Protein AF-A0A952TR87-F1 (afdb_monomer_lite)

Foldseek 3Di:
DVVVVVVVVVVVVVVVPDDDADEDEDEFDQPDAAEFEAEAPAKAKEFEPFFFPDKAWDDPQWDWDGDGRIIIIHGNDQWDWTKMWTHDDPGIGIYIYTYHNDDTHRYYYYDYPVVVVPPPDDD

pLDDT: mean 87.19, std 12.98, range [48.75, 98.12]

Structure (mmCIF, N/CA/C/O backbone):
data_AF-A0A952TR87-F1
#
_entry.id   AF-A0A952TR87-F1
#
loop_
_atom_site.group_PDB
_atom_site.id
_atom_site.type_symbol
_atom_site.label_atom_id
_atom_site.label_alt_id
_atom_site.label_comp_id
_atom_site.label_asym_id
_atom_site.label_entity_id
_atom_site.label_seq_id
_atom_site.pdbx_PDB_ins_code
_atom_site.Cartn_x
_atom_site.Cartn_y
_atom_site.Cartn_z
_atom_site.occupancy
_atom_site.B_iso_or_equiv
_atom_site.auth_seq_id
_atom_site.auth_comp_id
_atom_site.auth_asym_id
_atom_site.auth_atom_id
_atom_site.pdbx_PDB_model_num
ATOM 1 N N . MET A 1 1 ? 45.835 14.577 11.173 1.00 62.22 1 MET A N 1
ATOM 2 C CA . MET A 1 1 ? 44.979 14.601 9.960 1.00 62.22 1 MET A CA 1
ATOM 3 C C . MET A 1 1 ? 44.383 13.240 9.592 1.00 62.22 1 MET A C 1
ATOM 5 O O . MET A 1 1 ? 43.192 13.197 9.328 1.00 62.22 1 MET A O 1
ATOM 9 N N . ARG A 1 2 ? 45.132 12.123 9.632 1.00 73.25 2 ARG A N 1
ATOM 10 C CA . ARG A 1 2 ? 44.608 10.792 9.244 1.00 73.25 2 ARG A CA 1
ATOM 11 C C . ARG A 1 2 ? 43.419 10.304 10.095 1.00 73.25 2 ARG A C 1
ATOM 13 O O . ARG A 1 2 ? 42.443 9.827 9.539 1.00 73.25 2 ARG A O 1
ATOM 20 N N . TYR A 1 3 ? 43.453 10.518 11.412 1.00 78.06 3 TYR A N 1
ATOM 21 C CA . TYR A 1 3 ? 42.341 10.171 12.315 1.00 78.06 3 TYR A CA 1
ATOM 22 C C . TYR A 1 3 ? 41.056 10.978 12.067 1.00 78.06 3 TYR A C 1
ATOM 24 O O . TYR A 1 3 ? 39.970 10.416 12.134 1.00 78.06 3 TYR A O 1
ATOM 32 N N . LEU A 1 4 ? 41.164 12.266 11.719 1.00 80.50 4 LEU A N 1
ATOM 33 C CA . LEU A 1 4 ? 39.998 13.107 11.406 1.00 80.50 4 LEU A CA 1
ATOM 34 C C . LEU A 1 4 ? 39.267 12.621 10.146 1.00 80.50 4 LEU A C 1
ATOM 36 O O . LEU A 1 4 ? 38.043 12.644 10.097 1.00 80.50 4 LEU A O 1
ATOM 40 N N . LEU A 1 5 ? 40.018 12.119 9.162 1.00 81.44 5 LEU A N 1
ATOM 41 C CA . LEU A 1 5 ? 39.472 11.529 7.940 1.00 81.44 5 LEU A CA 1
ATOM 42 C C . LEU A 1 5 ? 38.708 10.229 8.231 1.00 81.44 5 LEU A C 1
ATOM 44 O O . LEU A 1 5 ? 37.606 10.043 7.725 1.00 81.44 5 LEU A O 1
ATOM 48 N N . PHE A 1 6 ? 39.244 9.369 9.103 1.00 83.75 6 PHE A N 1
ATOM 49 C CA . PHE A 1 6 ? 38.550 8.151 9.535 1.00 83.75 6 PHE A CA 1
ATOM 50 C C . PHE A 1 6 ? 37.256 8.450 10.298 1.00 83.75 6 PHE A C 1
ATOM 52 O O . PHE A 1 6 ? 36.241 7.812 10.037 1.00 83.75 6 PHE A O 1
ATOM 59 N N . VAL A 1 7 ? 37.264 9.443 11.192 1.00 87.00 7 VAL A N 1
ATOM 60 C CA . VAL A 1 7 ? 36.058 9.851 11.932 1.00 87.00 7 VAL A CA 1
ATOM 61 C C . VAL A 1 7 ? 35.004 10.437 10.988 1.00 87.00 7 VAL A C 1
ATOM 63 O O . VAL A 1 7 ? 33.830 10.101 11.113 1.00 87.00 7 VAL A O 1
ATOM 66 N N . ALA A 1 8 ? 35.405 11.246 10.002 1.00 85.50 8 ALA A N 1
ATOM 67 C CA . ALA A 1 8 ? 34.486 11.814 9.015 1.00 85.50 8 ALA A CA 1
ATOM 68 C C . ALA A 1 8 ? 33.856 10.743 8.105 1.00 85.50 8 ALA A C 1
ATOM 70 O O . ALA A 1 8 ? 32.651 10.771 7.864 1.00 85.50 8 ALA A O 1
ATOM 71 N N . VAL A 1 9 ? 34.647 9.769 7.642 1.00 86.62 9 VAL A N 1
ATOM 72 C CA . VAL A 1 9 ? 34.154 8.651 6.819 1.00 86.62 9 VAL A CA 1
ATOM 73 C C . VAL A 1 9 ? 33.215 7.748 7.621 1.00 86.62 9 VAL A C 1
ATOM 75 O O . VAL A 1 9 ? 32.160 7.367 7.118 1.00 86.62 9 VAL A O 1
ATOM 78 N N . LEU A 1 10 ? 33.550 7.452 8.881 1.00 86.44 10 LEU A N 1
ATOM 79 C CA . LEU A 1 10 ? 32.695 6.656 9.762 1.00 86.44 10 LEU A CA 1
ATOM 80 C C . LEU A 1 10 ? 31.372 7.375 10.069 1.00 86.44 10 LEU A C 1
ATOM 82 O O . LEU A 1 10 ? 30.314 6.754 10.016 1.00 86.44 10 LEU A O 1
ATOM 86 N N . ALA A 1 11 ? 31.412 8.685 10.328 1.00 82.50 11 ALA A N 1
ATOM 87 C CA . ALA A 1 11 ? 30.214 9.491 10.546 1.00 82.50 11 ALA A CA 1
ATOM 88 C C . ALA A 1 11 ? 29.317 9.546 9.296 1.00 82.50 11 ALA A C 1
ATOM 90 O O . ALA A 1 11 ? 28.099 9.426 9.412 1.00 82.50 11 ALA A O 1
ATOM 91 N N . PHE A 1 12 ? 29.904 9.663 8.100 1.00 80.12 12 PHE A N 1
ATOM 92 C CA . PHE A 1 12 ? 29.162 9.637 6.837 1.00 80.12 12 PHE A CA 1
ATOM 93 C C . PHE A 1 12 ? 28.507 8.270 6.571 1.00 80.12 12 PHE A C 1
ATOM 95 O O . PHE A 1 12 ? 27.341 8.209 6.186 1.00 80.12 12 PHE A O 1
ATOM 102 N N . LEU A 1 13 ? 29.219 7.171 6.844 1.00 81.50 13 LEU A N 1
ATOM 103 C CA . LEU A 1 13 ? 28.682 5.807 6.760 1.00 81.50 13 LEU A CA 1
ATOM 104 C C . LEU A 1 13 ? 27.510 5.584 7.723 1.00 81.50 13 LEU A C 1
ATOM 106 O O . LEU A 1 13 ? 26.499 5.010 7.328 1.00 81.50 13 LEU A O 1
ATOM 110 N N . LEU A 1 14 ? 27.619 6.070 8.963 1.00 79.00 14 LEU A N 1
ATOM 111 C CA . LEU A 1 14 ? 26.547 5.972 9.957 1.00 79.00 14 L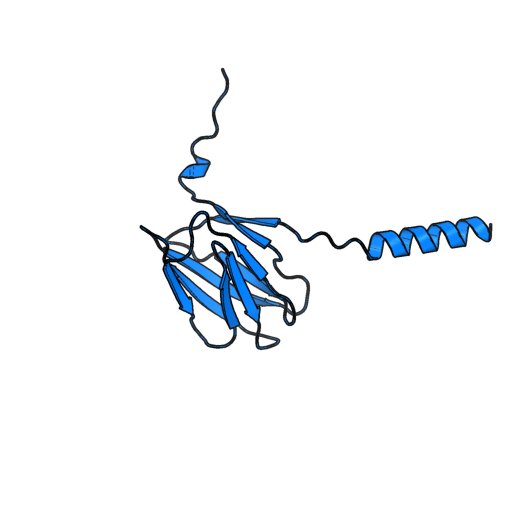EU A CA 1
ATOM 112 C C . LEU A 1 14 ? 25.298 6.764 9.539 1.00 79.00 14 LEU A C 1
ATOM 114 O O . LEU A 1 14 ? 24.190 6.256 9.682 1.00 79.00 14 LEU A O 1
ATOM 118 N N . TYR A 1 15 ? 25.465 7.958 8.960 1.00 69.12 15 TYR A N 1
ATOM 119 C CA . TYR A 1 15 ? 24.351 8.750 8.421 1.00 69.12 15 TYR A CA 1
ATOM 120 C C . TYR A 1 15 ? 23.664 8.085 7.221 1.00 69.12 15 TYR A C 1
ATOM 122 O O . TYR A 1 15 ? 22.445 8.165 7.081 1.00 69.12 15 TYR A O 1
ATOM 130 N N . ALA A 1 16 ? 24.425 7.410 6.357 1.00 66.69 16 ALA A N 1
ATOM 131 C CA . ALA A 1 16 ? 23.868 6.704 5.203 1.00 66.69 16 ALA A CA 1
ATOM 132 C C . ALA A 1 16 ? 23.033 5.469 5.598 1.00 66.69 16 ALA A C 1
ATOM 134 O O . ALA A 1 16 ? 22.169 5.043 4.833 1.00 66.69 16 ALA A O 1
ATOM 135 N N . LEU A 1 1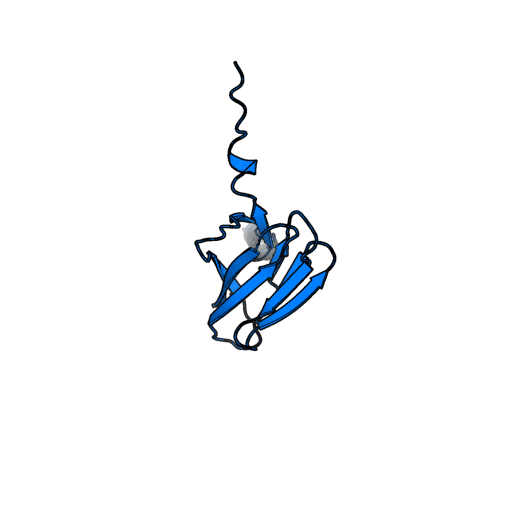7 ? 23.272 4.902 6.785 1.00 63.56 17 LEU A N 1
ATOM 136 C CA . LEU A 1 17 ? 22.572 3.715 7.288 1.00 63.56 17 LEU A CA 1
ATOM 137 C C . LEU A 1 17 ? 21.228 4.038 7.958 1.00 63.56 17 LEU A C 1
ATOM 139 O O . LEU A 1 17 ? 20.390 3.149 8.108 1.00 63.56 17 LEU A O 1
ATOM 143 N N . THR A 1 18 ? 20.985 5.290 8.348 1.00 60.28 18 THR A N 1
ATOM 144 C CA . THR A 1 18 ? 19.735 5.687 9.007 1.00 60.28 18 THR A CA 1
ATOM 145 C C . THR A 1 18 ? 18.674 6.093 7.988 1.00 60.28 18 THR A C 1
ATOM 147 O O . THR A 1 18 ? 18.410 7.276 7.780 1.00 60.28 18 THR A O 1
ATOM 150 N N . SER A 1 19 ? 18.032 5.115 7.349 1.00 64.44 19 SER A N 1
ATOM 151 C CA . SER A 1 19 ? 16.803 5.360 6.587 1.00 64.44 19 SER A CA 1
ATOM 152 C C . SER A 1 19 ? 15.585 5.175 7.494 1.00 64.44 19 SER A C 1
ATOM 154 O O . SER A 1 19 ? 15.135 4.052 7.721 1.00 6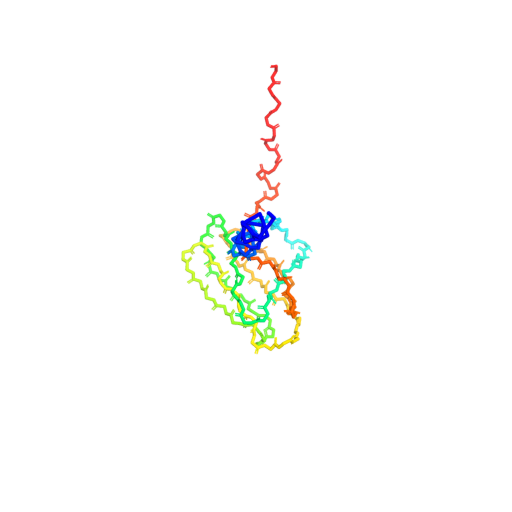4.44 19 SER A O 1
ATOM 156 N N . VAL A 1 20 ? 15.054 6.271 8.036 1.00 69.81 20 VAL A N 1
ATOM 157 C CA . VAL A 1 20 ? 13.785 6.246 8.777 1.00 69.81 20 VAL A CA 1
ATOM 158 C C . VAL A 1 20 ? 12.636 6.156 7.772 1.00 69.81 20 VAL A C 1
ATOM 160 O O . VAL A 1 20 ? 12.602 6.923 6.809 1.00 69.81 20 VAL A O 1
ATOM 163 N N . ALA A 1 21 ? 11.708 5.219 7.987 1.00 76.12 21 ALA A N 1
ATOM 164 C CA . ALA A 1 21 ? 10.503 5.098 7.171 1.00 76.12 21 ALA A CA 1
ATOM 165 C C . ALA A 1 21 ? 9.689 6.395 7.254 1.00 76.12 21 ALA A C 1
ATOM 167 O O . ALA A 1 21 ? 9.383 6.879 8.346 1.00 76.12 21 ALA A O 1
ATOM 168 N N . LYS A 1 22 ? 9.362 6.983 6.101 1.00 84.12 22 LYS A N 1
ATOM 169 C CA . LYS A 1 22 ? 8.655 8.264 6.070 1.00 84.12 22 LYS A CA 1
ATOM 170 C C . LYS A 1 22 ? 7.150 8.045 6.186 1.00 84.12 22 LYS A C 1
ATOM 172 O O . LYS A 1 22 ? 6.521 7.548 5.252 1.00 84.12 22 LYS A O 1
ATOM 177 N N . GLU A 1 23 ? 6.576 8.483 7.302 1.00 91.06 23 GLU A N 1
ATOM 178 C CA . GLU A 1 23 ? 5.126 8.571 7.467 1.00 91.06 23 GLU A CA 1
ATOM 179 C C . GLU A 1 23 ? 4.556 9.785 6.727 1.00 91.06 23 GLU A C 1
ATOM 181 O O . GLU A 1 23 ? 5.102 10.893 6.765 1.00 91.06 23 GLU A O 1
ATOM 186 N N . LYS A 1 24 ? 3.432 9.583 6.040 1.00 92.81 24 LYS A N 1
ATOM 187 C CA . LYS A 1 24 ? 2.733 10.634 5.299 1.00 92.81 24 LYS A CA 1
ATOM 188 C C . LYS A 1 24 ? 1.225 10.462 5.422 1.00 92.81 24 LYS A C 1
ATOM 190 O O . LYS A 1 24 ? 0.684 9.387 5.194 1.00 92.81 24 LYS A O 1
ATOM 195 N N . ALA A 1 25 ? 0.530 11.546 5.745 1.00 91.81 25 ALA A N 1
ATOM 196 C CA . ALA A 1 25 ? -0.926 11.544 5.784 1.00 91.81 25 ALA A CA 1
ATOM 197 C C . ALA A 1 25 ? -1.518 11.576 4.366 1.00 91.81 25 ALA A C 1
ATOM 199 O O . ALA A 1 25 ? -1.040 12.317 3.501 1.00 91.81 25 ALA A O 1
ATOM 200 N N . ILE A 1 26 ? -2.589 10.816 4.141 1.00 92.06 26 ILE A N 1
ATOM 201 C CA . ILE A 1 26 ? -3.347 10.813 2.889 1.00 92.06 26 ILE A CA 1
ATOM 202 C C . ILE A 1 26 ? -4.848 10.924 3.196 1.00 92.06 26 ILE A C 1
ATOM 204 O O . ILE A 1 26 ? -5.366 10.146 3.998 1.00 92.06 26 ILE A O 1
ATOM 208 N N . PRO A 1 27 ? -5.572 11.901 2.623 1.00 89.69 27 PRO A N 1
ATOM 209 C CA . PRO A 1 27 ? -7.001 12.024 2.873 1.00 89.69 27 PRO A CA 1
ATOM 210 C C . PRO A 1 27 ? -7.764 10.924 2.132 1.00 89.69 27 PRO A C 1
ATOM 212 O O . PRO A 1 27 ? -7.519 10.690 0.945 1.00 89.69 27 PRO A O 1
ATOM 215 N N . CYS A 1 28 ? -8.722 10.295 2.811 1.00 87.75 28 CYS A N 1
ATOM 216 C CA . CYS A 1 28 ? -9.738 9.486 2.146 1.00 87.75 28 CYS A CA 1
ATOM 217 C C . CYS A 1 28 ? -10.865 10.402 1.660 1.00 87.75 28 CYS A C 1
ATOM 219 O O . CYS A 1 28 ? -11.651 10.907 2.461 1.00 87.75 28 CYS A O 1
ATOM 221 N N . ASP A 1 29 ? -10.932 10.642 0.353 1.00 78.75 29 ASP A N 1
ATOM 222 C CA . ASP A 1 29 ? -12.015 11.382 -0.297 1.00 78.75 29 ASP A CA 1
ATOM 223 C C . ASP A 1 29 ? -12.767 10.435 -1.236 1.00 78.75 29 ASP A C 1
ATOM 225 O O . ASP A 1 29 ? -12.161 9.697 -2.012 1.00 78.75 29 ASP A O 1
ATOM 229 N N . ASP A 1 30 ? -14.093 10.464 -1.166 1.00 72.69 30 ASP A N 1
ATOM 230 C CA . ASP A 1 30 ? -14.965 9.601 -1.959 1.00 72.69 30 ASP A CA 1
ATOM 231 C C . ASP A 1 30 ? -15.016 10.056 -3.433 1.00 72.69 30 ASP A C 1
ATOM 233 O O . ASP A 1 30 ? -15.437 9.292 -4.305 1.00 72.69 30 ASP A O 1
ATOM 237 N N . LYS A 1 31 ? -14.602 11.302 -3.719 1.00 76.25 31 LYS A N 1
ATOM 238 C CA . LYS A 1 31 ? -14.651 11.915 -5.057 1.00 76.25 31 LYS A CA 1
ATOM 239 C C . LYS A 1 31 ? -13.315 11.902 -5.793 1.00 76.25 31 LYS A C 1
ATOM 241 O O . LYS A 1 31 ? -13.307 11.859 -7.020 1.00 76.25 31 LYS A O 1
ATOM 246 N N . ASN A 1 32 ? -12.200 11.966 -5.067 1.00 81.50 32 ASN A N 1
ATOM 247 C CA . ASN A 1 32 ? -10.877 12.177 -5.649 1.00 81.50 32 ASN A CA 1
ATOM 248 C C . ASN A 1 32 ? -9.922 11.040 -5.295 1.00 81.50 32 ASN A C 1
ATOM 250 O O . ASN A 1 32 ? -9.622 10.808 -4.125 1.00 81.50 32 ASN A O 1
ATOM 254 N N . THR A 1 33 ? -9.361 10.393 -6.315 1.00 86.88 33 THR A N 1
ATOM 255 C CA . THR A 1 33 ? -8.307 9.397 -6.116 1.00 86.88 33 THR A CA 1
ATOM 256 C C . THR A 1 33 ? -6.989 10.067 -5.759 1.00 86.88 33 THR A C 1
ATOM 258 O O . THR A 1 33 ? -6.575 11.027 -6.416 1.00 86.88 33 THR A O 1
ATOM 261 N N . ARG A 1 34 ? -6.284 9.546 -4.754 1.00 90.94 34 ARG A N 1
ATOM 262 C CA . ARG A 1 34 ? -4.946 10.029 -4.387 1.00 90.94 34 ARG A CA 1
ATOM 263 C C . ARG A 1 34 ? -3.867 9.075 -4.877 1.00 90.94 34 ARG A C 1
ATOM 265 O O . ARG A 1 34 ? -4.014 7.862 -4.761 1.00 90.94 34 ARG A O 1
ATOM 272 N N . ALA A 1 35 ? -2.791 9.642 -5.419 1.00 94.94 35 ALA A N 1
ATOM 273 C CA . ALA A 1 35 ? -1.668 8.866 -5.921 1.00 94.94 35 ALA A CA 1
ATOM 274 C C . ALA A 1 35 ? -0.850 8.273 -4.764 1.00 94.94 35 ALA A C 1
ATOM 276 O O . ALA A 1 35 ? -0.442 9.005 -3.857 1.00 94.94 35 ALA A O 1
ATOM 277 N N . VAL A 1 36 ? -0.583 6.973 -4.839 1.00 96.75 36 VAL A N 1
ATOM 278 C CA . VAL A 1 36 ? 0.275 6.214 -3.924 1.00 96.75 36 VAL A CA 1
ATOM 279 C C . VAL A 1 36 ? 1.426 5.642 -4.735 1.00 96.75 36 VAL A C 1
ATOM 281 O O . VAL A 1 36 ? 1.221 4.869 -5.673 1.00 96.75 36 VAL A O 1
ATOM 284 N N . LYS A 1 37 ? 2.647 6.048 -4.397 1.00 97.25 37 LYS A N 1
ATOM 285 C CA . LYS A 1 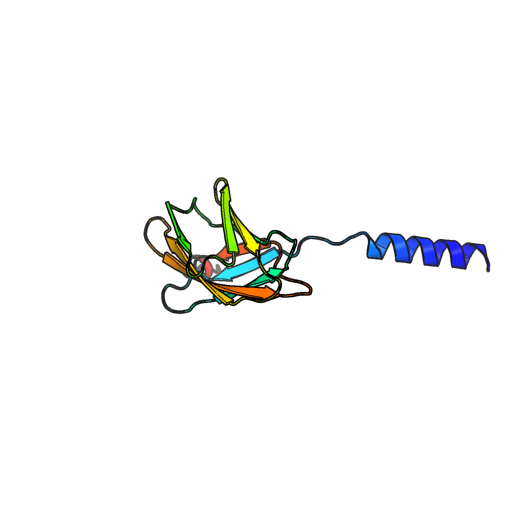37 ? 3.854 5.585 -5.076 1.00 97.25 37 LYS A CA 1
ATOM 286 C C . LYS A 1 37 ? 4.347 4.325 -4.388 1.00 97.25 37 LYS A C 1
ATOM 288 O O . LYS A 1 37 ? 4.836 4.398 -3.269 1.00 97.25 37 LYS A O 1
ATOM 293 N N . VAL A 1 38 ? 4.267 3.191 -5.065 1.00 97.44 38 VAL A N 1
ATOM 294 C CA . VAL A 1 38 ? 4.748 1.913 -4.535 1.00 97.44 38 VAL A CA 1
ATOM 295 C C . VAL A 1 38 ? 6.102 1.624 -5.167 1.00 97.44 38 VAL A C 1
ATOM 297 O O . VAL A 1 38 ? 6.214 1.507 -6.388 1.00 97.44 38 VAL A O 1
ATOM 300 N N . ALA A 1 39 ? 7.154 1.564 -4.355 1.00 96.56 39 ALA A N 1
ATOM 301 C CA . ALA A 1 39 ? 8.487 1.257 -4.862 1.00 96.56 39 ALA A CA 1
ATOM 302 C C . ALA A 1 39 ? 8.605 -0.237 -5.191 1.00 96.56 39 ALA A C 1
ATOM 304 O O . ALA A 1 39 ? 8.248 -1.090 -4.378 1.00 96.56 39 ALA A O 1
ATOM 305 N N . TYR A 1 40 ? 9.123 -0.563 -6.377 1.00 95.50 40 TYR A N 1
ATOM 306 C CA . TYR A 1 40 ? 9.359 -1.957 -6.756 1.00 95.50 40 TYR A CA 1
ATOM 307 C C . TYR A 1 40 ? 10.342 -2.636 -5.788 1.00 95.50 40 TYR A C 1
ATOM 309 O O . TYR A 1 40 ? 11.371 -2.062 -5.432 1.00 95.50 40 TYR A O 1
ATOM 317 N N . GLY A 1 41 ? 10.016 -3.855 -5.346 1.00 93.06 41 GLY A N 1
ATOM 318 C CA . GLY A 1 41 ? 10.809 -4.597 -4.358 1.00 93.06 41 GLY A CA 1
ATOM 319 C C . GLY A 1 41 ? 10.676 -4.103 -2.910 1.00 93.06 41 GLY A C 1
ATOM 320 O O . GLY A 1 41 ? 11.382 -4.603 -2.037 1.00 93.06 41 GLY A O 1
ATOM 321 N N . ARG A 1 42 ? 9.782 -3.143 -2.632 1.00 93.88 42 ARG A N 1
ATOM 322 C CA . ARG A 1 42 ? 9.454 -2.663 -1.281 1.00 93.88 42 ARG A CA 1
ATOM 323 C C . ARG A 1 42 ? 7.956 -2.800 -1.017 1.00 93.88 42 ARG A C 1
ATOM 325 O O . ARG A 1 42 ? 7.153 -2.887 -1.943 1.00 93.88 42 ARG A O 1
ATOM 332 N N . ILE A 1 43 ? 7.603 -2.801 0.264 1.00 95.44 43 ILE A N 1
ATOM 333 C CA . ILE A 1 43 ? 6.214 -2.783 0.725 1.00 95.44 43 ILE A CA 1
ATOM 334 C C . ILE A 1 43 ? 5.852 -1.343 1.075 1.00 95.44 43 ILE A C 1
ATOM 336 O O . ILE A 1 43 ? 6.577 -0.694 1.828 1.00 95.44 43 ILE A O 1
ATOM 340 N N . THR A 1 44 ? 4.722 -0.874 0.556 1.00 97.62 44 THR A N 1
ATOM 341 C CA . THR A 1 44 ? 4.061 0.345 1.025 1.00 97.62 44 THR A CA 1
ATOM 342 C C . THR A 1 44 ? 2.929 -0.054 1.963 1.00 97.62 44 THR A C 1
ATOM 344 O O . THR A 1 44 ? 2.072 -0.861 1.601 1.00 97.62 44 THR A O 1
ATOM 347 N N . THR A 1 45 ? 2.904 0.519 3.162 1.00 97.94 45 THR A N 1
ATOM 348 C CA . THR A 1 45 ? 1.852 0.277 4.154 1.00 97.94 45 THR A CA 1
ATOM 349 C C . THR A 1 45 ? 0.841 1.409 4.116 1.00 97.94 45 THR A C 1
ATOM 351 O O . THR A 1 45 ? 1.208 2.565 4.293 1.00 97.94 45 THR A O 1
ATOM 354 N N . ILE A 1 46 ? -0.438 1.093 3.928 1.00 97.38 46 ILE A N 1
ATOM 355 C CA . ILE A 1 46 ? -1.538 2.050 4.077 1.00 97.38 46 ILE A CA 1
ATOM 356 C C . ILE A 1 46 ? -2.299 1.690 5.353 1.00 97.38 46 ILE A C 1
ATOM 358 O O . ILE A 1 46 ? -2.992 0.677 5.397 1.00 97.38 46 ILE A O 1
ATOM 362 N N . ASN A 1 47 ? -2.155 2.509 6.389 1.00 96.50 47 ASN A N 1
ATOM 363 C CA . ASN A 1 47 ? -2.810 2.341 7.678 1.00 96.50 47 ASN A CA 1
ATOM 364 C C . ASN A 1 47 ? -4.153 3.079 7.692 1.00 96.50 47 ASN A C 1
ATOM 366 O O . ASN A 1 47 ? -4.221 4.282 7.422 1.00 96.50 47 ASN A O 1
ATOM 370 N N . PHE A 1 48 ? -5.219 2.352 8.010 1.00 94.62 48 PHE A N 1
ATOM 371 C CA . PHE A 1 48 ? -6.579 2.872 8.093 1.00 94.62 48 PHE A CA 1
ATOM 372 C C . PHE A 1 48 ? -7.022 3.060 9.554 1.00 94.62 48 PHE A C 1
ATOM 374 O O . PHE A 1 48 ? -6.583 2.324 10.441 1.00 94.62 48 PHE A O 1
ATOM 381 N N . PRO A 1 49 ? -7.957 3.986 9.835 1.00 92.06 49 PRO A N 1
ATOM 382 C CA . PRO A 1 49 ? -8.507 4.153 11.185 1.00 92.06 49 PRO A CA 1
ATOM 383 C C . PRO A 1 49 ? -9.240 2.896 11.683 1.00 92.06 49 PRO A C 1
ATOM 385 O O . PRO A 1 49 ? -9.240 2.596 12.874 1.00 92.06 49 PRO A O 1
ATOM 388 N N . PHE A 1 50 ? -9.807 2.118 10.758 1.00 90.81 50 PHE A N 1
ATOM 389 C CA . PHE A 1 50 ? -10.476 0.849 11.025 1.00 90.81 50 PHE A CA 1
ATOM 390 C C . PHE A 1 50 ? -10.014 -0.199 10.019 1.00 90.81 50 PHE A C 1
ATOM 392 O O . PHE A 1 50 ? -9.613 0.139 8.904 1.00 90.81 50 PHE A O 1
ATOM 399 N N . LYS A 1 51 ? -10.116 -1.476 10.394 1.00 94.12 51 LYS A N 1
ATOM 400 C CA . LYS A 1 51 ? -9.832 -2.591 9.490 1.00 94.12 51 LYS A CA 1
ATOM 401 C C . LYS A 1 51 ? -10.655 -2.468 8.195 1.00 94.12 51 LYS A C 1
ATOM 403 O O . LYS A 1 51 ? -11.884 -2.388 8.280 1.00 94.12 51 LYS A O 1
ATOM 408 N N . PRO A 1 52 ? -10.014 -2.501 7.010 1.00 95.44 52 PRO A N 1
ATOM 409 C CA . PRO A 1 52 ? -10.726 -2.594 5.742 1.00 95.44 52 PRO A CA 1
ATOM 410 C C . PRO A 1 52 ? -11.685 -3.787 5.716 1.00 95.44 52 PRO A C 1
ATOM 412 O O . PRO A 1 52 ? -11.303 -4.901 6.074 1.00 95.44 52 PRO A O 1
ATOM 415 N N . LYS A 1 53 ? -12.931 -3.557 5.290 1.00 96.25 53 LYS A N 1
ATOM 416 C CA . LYS A 1 53 ? -13.916 -4.629 5.085 1.00 96.25 53 LYS A CA 1
ATOM 417 C C . LYS A 1 53 ? -13.605 -5.400 3.809 1.00 96.25 53 LYS A C 1
ATOM 419 O O . LYS A 1 53 ? -13.663 -6.623 3.792 1.00 96.25 53 LYS A O 1
ATOM 424 N N . GLU A 1 54 ? -13.253 -4.668 2.759 1.00 96.56 54 GLU A N 1
ATOM 425 C CA . GLU A 1 54 ? -12.969 -5.227 1.445 1.00 96.56 54 GLU A CA 1
ATOM 426 C C . GLU A 1 54 ? -11.953 -4.355 0.704 1.00 96.56 54 GLU A C 1
ATOM 428 O O . GLU A 1 54 ? -11.936 -3.129 0.842 1.00 96.56 54 GLU A O 1
ATOM 433 N N . VAL A 1 55 ? -11.094 -4.997 -0.084 1.00 96.88 55 VAL A N 1
ATOM 434 C CA . VAL A 1 55 ? -10.138 -4.333 -0.972 1.00 96.88 55 VA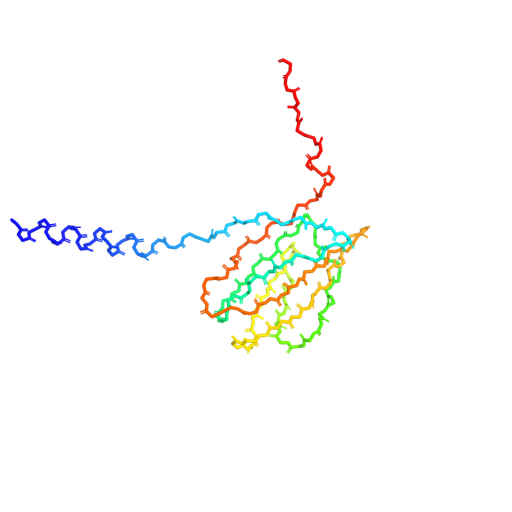L A CA 1
ATOM 435 C C . VAL A 1 55 ? -10.385 -4.864 -2.372 1.00 96.88 55 VAL A C 1
ATOM 437 O O . VAL A 1 55 ? -10.235 -6.058 -2.615 1.00 96.88 55 VAL A O 1
ATOM 440 N N . VAL A 1 56 ? -10.758 -3.966 -3.277 1.00 96.75 56 VAL A N 1
ATOM 441 C CA . VAL A 1 56 ? -11.077 -4.270 -4.670 1.00 96.75 56 VAL A CA 1
ATOM 442 C C . VAL A 1 56 ? -9.925 -3.770 -5.545 1.00 96.75 56 VAL A C 1
ATOM 444 O O . VAL A 1 56 ? -9.812 -2.557 -5.780 1.00 96.75 56 VAL A O 1
ATOM 447 N N . PRO A 1 57 ? -9.027 -4.664 -5.993 1.00 96.06 57 PRO A N 1
ATOM 448 C CA . PRO A 1 57 ? -7.924 -4.290 -6.863 1.00 96.06 57 PRO A CA 1
ATOM 449 C C . PRO A 1 57 ? -8.418 -4.014 -8.289 1.00 96.06 57 PRO A C 1
ATOM 451 O O . PRO A 1 57 ? -9.380 -4.618 -8.758 1.00 96.06 57 PRO A O 1
ATOM 454 N N . GLY A 1 58 ? -7.736 -3.107 -8.989 1.00 94.31 58 GLY A N 1
ATOM 455 C CA . GLY A 1 58 ? -7.868 -2.950 -10.436 1.00 94.31 58 GLY A CA 1
ATOM 456 C C . GLY A 1 58 ? -7.084 -4.033 -11.186 1.00 94.31 58 GLY A C 1
ATOM 457 O O . GLY A 1 58 ? -7.341 -5.226 -11.056 1.00 94.31 58 GLY A O 1
ATOM 458 N N . ARG A 1 59 ? -6.091 -3.629 -11.986 1.00 94.00 59 ARG A N 1
ATOM 459 C CA . ARG A 1 59 ? -5.195 -4.568 -12.677 1.00 94.00 59 ARG A CA 1
ATOM 460 C C . ARG A 1 59 ? -4.314 -5.328 -11.683 1.00 94.00 59 ARG A C 1
ATOM 462 O O . ARG A 1 59 ? -3.790 -4.737 -10.741 1.00 94.00 59 ARG A O 1
ATOM 469 N N . MET A 1 60 ? -4.072 -6.609 -11.960 1.00 93.44 60 MET A N 1
ATOM 470 C CA . MET A 1 60 ? -3.244 -7.517 -11.150 1.00 93.44 60 MET A CA 1
ATOM 471 C C . MET A 1 60 ? -1.734 -7.267 -11.327 1.00 93.44 60 MET A C 1
ATOM 473 O O . MET A 1 60 ? -0.979 -8.159 -11.690 1.00 93.44 60 MET A O 1
ATOM 477 N N . ILE A 1 61 ? -1.300 -6.024 -11.121 1.00 96.00 61 ILE A N 1
ATOM 478 C CA . ILE A 1 61 ? 0.109 -5.590 -11.201 1.00 96.00 61 ILE A CA 1
ATOM 479 C C . ILE A 1 61 ? 0.667 -5.163 -9.833 1.00 96.00 61 ILE A C 1
ATOM 481 O O . ILE A 1 61 ? 1.847 -4.830 -9.712 1.00 96.00 61 ILE A O 1
ATOM 485 N N . PHE A 1 62 ? -0.190 -5.192 -8.811 1.00 97.69 62 PHE A N 1
ATOM 486 C CA . PHE A 1 62 ? 0.140 -5.028 -7.403 1.00 97.69 62 PHE A CA 1
ATOM 487 C C . PHE A 1 62 ? -0.426 -6.216 -6.625 1.00 97.69 62 PHE A C 1
ATOM 489 O O . PHE A 1 62 ? -1.485 -6.736 -6.981 1.00 97.69 62 PHE A O 1
ATOM 496 N N . ASP A 1 63 ? 0.275 -6.611 -5.571 1.00 97.19 63 ASP A N 1
ATOM 497 C CA . ASP A 1 63 ? -0.197 -7.569 -4.576 1.00 97.19 63 ASP A CA 1
ATOM 498 C C . ASP A 1 63 ? -0.652 -6.840 -3.309 1.00 97.19 63 ASP A C 1
ATOM 500 O O . ASP A 1 63 ? -0.147 -5.760 -2.980 1.00 97.19 63 ASP A O 1
ATOM 504 N N . PHE A 1 64 ? -1.621 -7.432 -2.613 1.00 97.56 64 PHE A N 1
ATOM 505 C CA . PHE A 1 64 ? -2.324 -6.818 -1.495 1.00 97.56 64 PHE A CA 1
ATOM 506 C C . PHE A 1 64 ? -2.451 -7.793 -0.332 1.00 97.56 64 PHE A C 1
ATOM 508 O O . PHE A 1 64 ? -2.985 -8.892 -0.478 1.00 97.56 64 PHE A O 1
ATOM 515 N N . LYS A 1 65 ? -2.060 -7.354 0.867 1.00 97.69 65 LYS A N 1
ATOM 516 C CA . LYS A 1 65 ? -2.252 -8.129 2.096 1.00 97.69 65 LYS A CA 1
ATOM 517 C C . LYS A 1 65 ? -2.822 -7.262 3.203 1.00 97.69 65 LYS A C 1
ATOM 519 O O . LYS A 1 65 ? -2.231 -6.259 3.584 1.00 97.69 65 LYS A O 1
ATOM 524 N N . GLN A 1 66 ? -3.955 -7.683 3.754 1.00 97.19 66 GLN A N 1
ATOM 525 C CA . GLN A 1 66 ? -4.566 -7.015 4.900 1.00 97.19 66 GLN A CA 1
ATOM 526 C C . GLN A 1 66 ? -4.047 -7.608 6.211 1.00 97.19 66 GLN A C 1
ATOM 528 O O . GLN A 1 66 ? -4.098 -8.824 6.414 1.00 97.19 66 GLN A O 1
ATOM 533 N N . ILE A 1 67 ? -3.586 -6.752 7.122 1.00 96.94 67 ILE A N 1
ATOM 534 C CA . ILE A 1 67 ? -3.182 -7.129 8.479 1.00 96.94 67 ILE A CA 1
ATOM 535 C C . ILE A 1 67 ? -3.761 -6.106 9.449 1.00 96.94 67 ILE A C 1
ATOM 537 O O . ILE A 1 67 ? -3.292 -4.978 9.525 1.00 96.94 67 ILE A O 1
ATOM 541 N N . LYS A 1 68 ? -4.767 -6.508 10.234 1.00 95.94 68 LYS A N 1
ATOM 542 C CA . LYS A 1 68 ? -5.496 -5.595 11.133 1.00 95.94 68 LYS A CA 1
ATOM 543 C C . LYS A 1 68 ? -5.996 -4.365 10.355 1.00 95.94 68 LYS A C 1
ATOM 545 O O . LYS A 1 68 ? -6.862 -4.521 9.503 1.00 95.94 68 LYS A O 1
ATOM 550 N N . ASN A 1 69 ? -5.445 -3.190 10.635 1.00 96.00 69 ASN A N 1
ATOM 551 C CA . ASN A 1 69 ? -5.804 -1.914 10.026 1.00 96.00 69 ASN A CA 1
ATOM 552 C C . ASN A 1 69 ? -4.917 -1.545 8.830 1.00 96.00 69 ASN A C 1
ATOM 554 O O . ASN A 1 69 ? -5.166 -0.535 8.178 1.00 96.00 69 ASN A O 1
ATOM 558 N N . ASP A 1 70 ? -3.901 -2.351 8.543 1.00 97.56 70 ASP A N 1
ATOM 559 C CA . ASP A 1 70 ? -2.938 -2.090 7.487 1.00 97.56 70 ASP A CA 1
ATOM 560 C C . ASP A 1 70 ? -3.321 -2.830 6.209 1.00 97.56 70 ASP A C 1
ATOM 562 O O . ASP A 1 70 ? -3.637 -4.024 6.219 1.00 97.56 70 ASP A O 1
ATOM 566 N N . LEU A 1 71 ? -3.226 -2.121 5.090 1.00 97.94 71 LEU A N 1
ATOM 567 C CA . LEU A 1 71 ? -3.141 -2.696 3.760 1.00 97.94 71 LEU A CA 1
ATOM 568 C C . LEU A 1 71 ? -1.696 -2.591 3.286 1.00 97.94 71 LEU A C 1
ATOM 570 O O . LEU A 1 71 ? -1.205 -1.504 2.984 1.00 97.94 71 LEU A O 1
ATOM 574 N N . LEU A 1 72 ? -1.024 -3.732 3.215 1.00 98.12 72 LEU A N 1
ATOM 575 C CA . LEU A 1 72 ? 0.292 -3.843 2.610 1.00 98.12 72 LEU A CA 1
ATOM 576 C C . LEU A 1 72 ? 0.125 -3.952 1.097 1.00 98.12 72 LEU A C 1
ATOM 578 O O . LEU A 1 72 ? -0.657 -4.780 0.624 1.00 98.12 72 LEU A O 1
ATOM 582 N N . VAL A 1 73 ? 0.862 -3.126 0.360 1.00 98.12 73 VAL A N 1
ATOM 583 C CA . VAL A 1 73 ? 0.842 -3.070 -1.103 1.00 98.12 73 VAL A CA 1
ATOM 584 C C . VAL A 1 73 ? 2.254 -3.281 -1.634 1.00 98.12 73 VAL A C 1
ATOM 586 O O . VAL A 1 73 ? 3.182 -2.581 -1.227 1.00 98.12 73 VAL A O 1
ATOM 589 N N . SER A 1 74 ? 2.402 -4.211 -2.574 1.00 97.62 74 SER A N 1
ATOM 590 C CA . SER A 1 74 ? 3.678 -4.522 -3.227 1.00 97.62 74 SER A CA 1
ATOM 591 C C . SER A 1 74 ? 3.529 -4.430 -4.740 1.00 97.62 74 SER A C 1
ATOM 593 O O . SER A 1 74 ? 2.571 -4.954 -5.303 1.00 97.62 74 SER A O 1
ATOM 595 N N . ALA A 1 75 ? 4.473 -3.788 -5.426 1.00 97.19 75 ALA A N 1
ATOM 596 C CA . ALA A 1 75 ? 4.480 -3.758 -6.887 1.00 97.19 75 ALA A CA 1
ATOM 597 C C . ALA A 1 75 ? 5.067 -5.057 -7.460 1.00 97.19 75 ALA A C 1
ATOM 599 O O . ALA A 1 75 ? 6.175 -5.445 -7.093 1.00 97.19 75 ALA A O 1
ATOM 600 N N . LEU A 1 76 ? 4.351 -5.695 -8.392 1.00 96.62 76 LEU A N 1
ATOM 601 C CA . LEU A 1 76 ? 4.783 -6.942 -9.044 1.00 96.62 76 LEU A CA 1
ATOM 602 C C . LEU A 1 76 ? 5.639 -6.702 -10.294 1.00 96.62 76 LEU A C 1
ATOM 604 O O . LEU A 1 76 ? 6.369 -7.586 -10.735 1.00 96.62 76 LEU A O 1
ATOM 608 N N . HIS A 1 77 ? 5.572 -5.497 -10.860 1.00 95.12 77 HIS A N 1
ATOM 609 C CA . HIS A 1 77 ? 6.302 -5.105 -12.064 1.00 95.12 77 HIS A CA 1
ATOM 610 C C . HIS A 1 77 ? 7.001 -3.767 -11.853 1.00 95.12 77 HIS A C 1
ATOM 612 O O . HIS A 1 77 ? 6.495 -2.925 -11.121 1.00 95.12 77 HIS A O 1
ATOM 618 N N . THR A 1 78 ? 8.119 -3.537 -12.543 1.00 94.25 78 THR A N 1
ATOM 619 C CA . THR A 1 78 ? 8.937 -2.310 -12.446 1.00 94.25 78 THR A CA 1
ATOM 620 C C . THR A 1 78 ? 8.251 -1.051 -12.981 1.00 94.25 78 THR A C 1
ATOM 622 O O . THR A 1 78 ? 8.704 0.062 -12.720 1.00 94.25 78 THR A O 1
ATOM 625 N N . SER A 1 79 ? 7.151 -1.208 -13.716 1.00 94.38 79 SER A N 1
ATOM 626 C CA . SER A 1 79 ? 6.281 -0.123 -14.155 1.00 94.38 79 SER A CA 1
ATOM 627 C C . SER A 1 79 ? 4.830 -0.583 -14.101 1.00 94.38 79 SER A C 1
ATOM 629 O O . SER A 1 79 ? 4.525 -1.759 -14.302 1.00 94.38 79 SER A O 1
ATOM 631 N N . GLY A 1 80 ? 3.927 0.341 -13.799 1.00 94.62 80 GLY A N 1
ATOM 632 C CA . GLY A 1 80 ? 2.529 0.001 -13.623 1.00 94.62 80 GLY A CA 1
ATOM 633 C C . GLY A 1 80 ? 1.742 1.146 -13.019 1.00 94.62 80 GLY A C 1
ATOM 634 O O . GLY A 1 80 ? 2.263 1.919 -12.217 1.00 94.62 80 GLY A O 1
ATOM 635 N N . ARG A 1 81 ? 0.477 1.251 -13.416 1.00 97.25 81 ARG A N 1
ATOM 636 C CA . ARG A 1 81 ? -0.490 2.154 -12.795 1.00 97.25 81 ARG A CA 1
ATOM 637 C C . ARG A 1 81 ? -1.850 1.487 -12.730 1.00 97.25 81 ARG A C 1
ATOM 639 O O . ARG A 1 81 ? -2.299 0.935 -13.735 1.00 97.25 81 ARG A O 1
ATOM 646 N N . THR A 1 82 ? -2.503 1.500 -11.583 1.00 96.81 82 THR A N 1
ATOM 647 C CA . THR A 1 82 ? -3.888 1.035 -11.461 1.00 96.81 82 THR A CA 1
ATOM 648 C C . THR A 1 82 ? -4.541 1.655 -10.247 1.00 96.81 82 THR A C 1
ATOM 650 O O . THR A 1 82 ? -3.865 2.071 -9.319 1.00 96.81 82 THR A O 1
ATOM 653 N N . ASN A 1 83 ? -5.862 1.662 -10.214 1.00 95.12 83 ASN A N 1
ATOM 654 C CA . ASN A 1 83 ? -6.606 2.010 -9.021 1.00 95.12 83 ASN A CA 1
ATOM 655 C C . ASN A 1 83 ? -6.786 0.808 -8.078 1.00 95.12 83 ASN A C 1
ATOM 657 O O . ASN A 1 83 ? -6.809 -0.346 -8.509 1.00 95.12 83 ASN A O 1
ATOM 661 N N . VAL A 1 84 ? -6.981 1.110 -6.799 1.00 96.06 84 VAL A N 1
ATOM 662 C CA . VAL A 1 84 ? -7.550 0.209 -5.791 1.00 96.06 84 VAL A CA 1
ATOM 663 C C . VAL A 1 84 ? -8.668 0.945 -5.058 1.00 96.06 84 VAL A C 1
ATOM 665 O O . VAL A 1 84 ? -8.544 2.137 -4.758 1.00 96.06 84 VAL A O 1
ATOM 668 N N . ILE A 1 85 ? -9.768 0.245 -4.789 1.00 95.19 85 ILE A N 1
ATOM 669 C CA . ILE A 1 85 ? -10.882 0.761 -3.991 1.00 95.19 85 ILE A CA 1
ATOM 670 C C . ILE A 1 85 ? -10.913 -0.013 -2.679 1.00 95.19 85 ILE A C 1
ATOM 672 O O . ILE A 1 85 ? -10.956 -1.239 -2.674 1.00 95.19 85 ILE A O 1
ATOM 676 N N . VAL A 1 86 ? -10.888 0.704 -1.562 1.00 95.44 86 VAL A N 1
ATOM 677 C CA . VAL A 1 86 ? -10.899 0.124 -0.219 1.00 95.44 86 VAL A CA 1
ATOM 678 C C . VAL A 1 86 ? -12.201 0.500 0.462 1.00 95.44 86 VAL A C 1
ATOM 680 O O . VAL A 1 86 ? -12.472 1.681 0.681 1.00 95.44 86 VAL A O 1
ATOM 683 N N . TYR A 1 87 ? -13.010 -0.500 0.791 1.00 94.19 87 TYR A N 1
ATOM 684 C CA . TYR A 1 87 ? -14.257 -0.318 1.516 1.00 94.19 87 TYR A CA 1
ATOM 685 C C . TYR A 1 87 ? -13.988 -0.364 3.017 1.00 94.19 87 TYR A C 1
ATOM 687 O O . TYR A 1 87 ? -13.481 -1.347 3.564 1.00 94.19 87 TYR A O 1
ATOM 695 N N . LEU A 1 88 ? -14.342 0.733 3.675 1.00 91.31 88 LEU A N 1
ATOM 696 C CA . LEU A 1 88 ? -14.425 0.857 5.124 1.00 91.31 88 LEU A CA 1
ATOM 697 C C . LEU A 1 88 ? -15.887 0.679 5.548 1.00 91.31 88 LEU A C 1
ATOM 699 O O . LEU A 1 88 ? -16.741 0.344 4.730 1.00 91.31 88 LEU A O 1
ATOM 703 N N . GLU A 1 89 ? -16.198 0.893 6.828 1.00 86.38 89 GLU A N 1
ATOM 704 C CA . GLU A 1 89 ? -17.532 0.576 7.339 1.00 86.38 89 GLU A CA 1
ATOM 705 C C . GLU A 1 89 ? -18.675 1.272 6.601 1.00 86.38 89 GLU A C 1
ATOM 707 O O . GLU A 1 89 ? -19.609 0.590 6.187 1.00 86.38 89 GLU A O 1
ATOM 712 N N . ASN A 1 90 ? -18.562 2.591 6.433 1.00 84.56 90 ASN A N 1
ATOM 713 C CA . ASN A 1 90 ? -19.622 3.461 5.917 1.00 84.56 90 ASN A CA 1
ATOM 714 C C . ASN A 1 90 ? -19.171 4.296 4.706 1.00 84.56 90 ASN A C 1
ATOM 716 O O . ASN A 1 90 ? -19.838 5.260 4.337 1.00 84.56 90 ASN A O 1
ATOM 720 N N . ARG A 1 91 ? -18.006 3.988 4.120 1.00 88.00 91 ARG A N 1
ATOM 721 C CA . ARG A 1 91 ? -17.427 4.745 3.001 1.00 88.00 91 ARG A CA 1
ATOM 722 C C . ARG A 1 91 ? -16.397 3.930 2.231 1.00 88.00 91 ARG A C 1
ATOM 724 O O . ARG A 1 91 ? -15.975 2.868 2.683 1.00 88.00 91 ARG A O 1
ATOM 731 N N . ARG A 1 92 ? -15.945 4.464 1.097 1.00 91.50 92 ARG A N 1
ATOM 732 C CA . ARG A 1 92 ? -14.871 3.877 0.291 1.00 91.50 92 ARG A CA 1
ATOM 733 C C . ARG A 1 92 ? -13.777 4.900 0.014 1.00 91.50 92 ARG A C 1
ATOM 735 O O . ARG A 1 92 ? -14.074 6.038 -0.324 1.00 91.50 92 ARG A O 1
ATOM 742 N N . CYS A 1 93 ? -12.527 4.470 0.107 1.00 92.56 93 CYS A N 1
ATOM 743 C CA . CYS A 1 93 ? -11.369 5.250 -0.310 1.00 92.56 93 CYS A CA 1
ATOM 744 C C . CYS A 1 93 ? -10.877 4.723 -1.655 1.00 92.56 93 CYS A C 1
ATOM 746 O O . CYS A 1 93 ? -10.821 3.510 -1.858 1.00 92.56 93 CYS A O 1
ATOM 748 N N . ALA A 1 94 ? -10.498 5.616 -2.563 1.00 93.69 94 ALA A N 1
ATOM 749 C CA . ALA A 1 94 ? -9.924 5.233 -3.844 1.00 93.69 94 ALA A CA 1
ATOM 750 C C . ALA A 1 94 ? -8.498 5.776 -3.971 1.00 93.69 94 ALA A C 1
ATOM 752 O O . ALA A 1 94 ? -8.245 6.968 -3.780 1.00 93.69 94 ALA A O 1
ATOM 753 N N . PHE A 1 95 ? -7.565 4.895 -4.317 1.00 95.44 95 PHE A N 1
ATOM 754 C CA . PHE A 1 95 ? -6.159 5.238 -4.496 1.00 95.44 95 PHE A CA 1
ATOM 755 C C . PHE A 1 95 ? -5.709 4.873 -5.900 1.00 95.44 95 PHE A C 1
ATOM 757 O O . PHE A 1 95 ? -6.115 3.852 -6.448 1.00 95.44 95 PHE A O 1
ATOM 764 N N . ASP A 1 96 ? -4.862 5.719 -6.470 1.00 96.31 96 ASP A N 1
ATOM 765 C CA . ASP A 1 96 ? -4.199 5.490 -7.746 1.00 96.31 96 ASP A CA 1
ATOM 766 C C . ASP A 1 96 ? -2.764 5.041 -7.468 1.00 96.31 96 ASP A C 1
ATOM 768 O O . ASP A 1 96 ? -1.917 5.823 -7.039 1.00 96.31 96 ASP A O 1
ATOM 772 N N . LEU A 1 97 ? -2.513 3.751 -7.634 1.00 97.56 97 LEU A N 1
ATOM 773 C CA . LEU A 1 97 ? -1.234 3.116 -7.365 1.00 97.56 97 LEU A CA 1
ATOM 774 C C . LEU A 1 97 ? -0.325 3.278 -8.573 1.00 97.56 97 LEU A C 1
ATOM 776 O O . LEU A 1 97 ? -0.712 2.956 -9.696 1.00 97.56 97 LEU A O 1
ATOM 780 N N . ILE A 1 98 ? 0.898 3.735 -8.335 1.00 97.69 98 ILE A N 1
ATOM 781 C CA . ILE A 1 98 ? 1.905 3.957 -9.369 1.00 97.69 98 ILE A CA 1
ATOM 782 C C . ILE A 1 98 ? 3.186 3.263 -8.930 1.00 97.69 98 ILE A C 1
ATOM 784 O O . ILE A 1 98 ? 3.726 3.591 -7.871 1.00 97.69 98 ILE A O 1
ATOM 788 N N . THR A 1 99 ? 3.699 2.339 -9.743 1.00 97.94 99 THR A N 1
ATOM 789 C CA . THR A 1 99 ? 5.018 1.771 -9.472 1.00 97.94 99 THR A CA 1
ATOM 790 C C . THR A 1 99 ? 6.097 2.796 -9.780 1.00 97.94 99 THR A C 1
ATOM 792 O O . THR A 1 99 ? 6.093 3.414 -10.846 1.00 97.94 99 THR A O 1
ATOM 795 N N . VAL A 1 100 ? 7.050 2.943 -8.863 1.00 96.69 100 VAL A N 1
ATOM 796 C CA . VAL A 1 100 ? 8.238 3.776 -9.048 1.00 96.69 100 VAL A CA 1
ATOM 797 C C . VAL A 1 100 ? 9.514 2.952 -8.869 1.00 96.69 100 VAL A C 1
ATOM 799 O O . VAL A 1 100 ? 9.563 2.022 -8.065 1.00 96.69 100 VAL A O 1
ATOM 802 N N . SER A 1 101 ? 10.556 3.299 -9.625 1.00 89.12 101 SER A N 1
ATOM 803 C CA . SER A 1 101 ? 11.879 2.659 -9.564 1.00 89.12 101 SER A CA 1
ATOM 804 C C . SER A 1 101 ? 12.776 3.203 -8.446 1.00 89.12 101 SER A C 1
ATOM 806 O O . SER A 1 101 ? 13.780 2.583 -8.111 1.00 89.12 101 SER A O 1
ATOM 808 N N . GLY A 1 102 ? 12.433 4.367 -7.889 1.00 85.62 102 GLY A N 1
ATOM 809 C CA . GLY A 1 102 ? 13.170 5.033 -6.817 1.00 85.62 102 GLY A CA 1
ATOM 810 C C . GLY A 1 102 ? 12.419 5.016 -5.487 1.00 85.62 102 GLY A C 1
ATOM 811 O O . GLY A 1 102 ? 11.745 4.049 -5.140 1.00 85.62 102 GLY A O 1
ATOM 812 N N . GLN A 1 103 ? 12.520 6.113 -4.736 1.00 88.19 103 GLN A N 1
ATOM 813 C CA . GLN A 1 103 ? 11.834 6.246 -3.453 1.00 88.19 103 GLN A CA 1
ATOM 814 C C . GLN A 1 103 ? 10.309 6.348 -3.643 1.00 88.19 103 GLN A C 1
ATOM 816 O O . GLN A 1 103 ? 9.805 7.279 -4.279 1.00 88.19 103 GLN A O 1
ATOM 821 N N . GLY A 1 104 ? 9.592 5.373 -3.086 1.00 92.25 104 GLY A N 1
ATOM 822 C CA . GLY A 1 104 ? 8.134 5.358 -2.973 1.00 92.25 104 GLY A CA 1
ATOM 823 C C . GLY A 1 104 ? 7.648 5.926 -1.640 1.00 92.25 104 GLY A C 1
ATOM 824 O O . GLY A 1 104 ? 8.431 6.445 -0.845 1.00 92.25 104 GLY A O 1
ATOM 825 N N . ASP A 1 105 ? 6.344 5.829 -1.410 1.00 96.00 105 ASP A N 1
ATOM 826 C CA . ASP A 1 105 ? 5.750 6.035 -0.096 1.00 96.00 105 ASP A CA 1
ATOM 827 C C . ASP A 1 105 ? 6.039 4.793 0.778 1.00 96.00 105 ASP A C 1
ATOM 829 O O . ASP A 1 105 ? 5.853 3.661 0.326 1.00 96.00 105 ASP A O 1
ATOM 833 N N . ASP A 1 106 ? 6.500 4.998 2.016 1.00 94.50 106 ASP A N 1
ATOM 834 C CA . ASP A 1 106 ? 6.762 3.900 2.960 1.00 94.50 106 ASP A CA 1
ATOM 835 C C . ASP A 1 106 ? 5.501 3.589 3.777 1.00 94.50 106 ASP A C 1
ATOM 837 O O . ASP A 1 106 ? 4.933 2.503 3.671 1.00 94.50 106 ASP A O 1
ATOM 841 N N . ILE A 1 107 ? 5.041 4.564 4.570 1.00 96.44 107 ILE A N 1
ATOM 842 C CA . ILE A 1 107 ? 3.875 4.429 5.445 1.00 96.44 107 ILE A CA 1
ATOM 843 C C . ILE A 1 107 ? 2.914 5.585 5.172 1.00 96.44 107 ILE A C 1
ATOM 845 O O . ILE A 1 107 ? 3.257 6.762 5.306 1.00 96.44 107 ILE A O 1
ATOM 849 N N . LEU A 1 108 ? 1.687 5.245 4.795 1.00 96.75 108 LEU A N 1
ATOM 850 C CA . LEU A 1 108 ? 0.604 6.179 4.549 1.00 96.75 108 LEU A CA 1
ATOM 851 C C . LEU A 1 108 ? -0.455 6.049 5.634 1.00 96.75 108 LEU A C 1
ATOM 853 O O . LEU A 1 108 ? -1.041 4.984 5.798 1.00 96.75 108 LEU A O 1
ATOM 857 N N . ILE A 1 109 ? -0.734 7.142 6.338 1.00 95.62 109 ILE A N 1
ATOM 858 C CA . ILE A 1 109 ? -1.786 7.193 7.355 1.00 95.62 109 ILE A CA 1
ATOM 859 C C . ILE A 1 109 ? -3.029 7.816 6.733 1.00 95.62 109 ILE A C 1
ATOM 861 O O . ILE A 1 109 ? -3.020 8.986 6.333 1.00 95.62 109 ILE A O 1
ATOM 865 N N . VAL A 1 110 ? -4.103 7.039 6.639 1.00 93.69 110 VAL A N 1
ATOM 866 C CA . VAL A 1 110 ? -5.370 7.511 6.088 1.00 93.69 110 VAL A CA 1
ATOM 867 C C . VAL A 1 110 ? -6.062 8.395 7.115 1.00 93.69 110 VAL A C 1
ATOM 869 O O . VAL A 1 110 ? -6.418 7.941 8.199 1.00 93.69 110 VAL A O 1
ATOM 872 N N . LYS A 1 111 ? -6.270 9.664 6.760 1.00 89.31 111 LYS A N 1
ATOM 873 C CA . LYS A 1 111 ? -7.026 10.616 7.580 1.00 89.31 111 LYS A CA 1
ATOM 874 C C . LYS A 1 111 ? -8.437 10.786 7.041 1.00 89.31 111 LYS A C 1
ATOM 876 O O . LYS A 1 111 ? -8.628 10.902 5.824 1.00 89.31 111 LYS A O 1
ATOM 881 N N . ASP A 1 112 ? -9.409 10.848 7.947 1.00 72.94 112 ASP A N 1
ATOM 882 C CA . ASP A 1 112 ? -10.755 11.262 7.579 1.00 72.94 112 ASP A CA 1
ATOM 883 C C . ASP A 1 112 ? -10.780 12.793 7.396 1.00 72.94 112 ASP A C 1
ATOM 885 O O . ASP A 1 112 ? -10.397 13.525 8.312 1.00 72.94 112 ASP A O 1
ATOM 889 N N . PRO A 1 113 ? -11.223 13.320 6.241 1.00 66.25 113 PRO A N 1
ATOM 890 C CA . PRO A 1 113 ? -11.437 14.757 6.071 1.00 66.25 113 PRO A CA 1
ATOM 891 C C . PRO A 1 113 ? -12.432 15.362 7.080 1.00 66.25 113 PRO A C 1
ATOM 893 O O . PRO A 1 113 ? -12.387 16.570 7.317 1.00 66.25 113 PRO A O 1
ATOM 896 N N . LYS A 1 114 ? -13.313 14.559 7.694 1.00 63.88 114 LYS A N 1
ATOM 897 C CA . LYS A 1 114 ? -14.210 15.016 8.766 1.00 63.88 114 LYS A CA 1
ATOM 898 C C . LYS A 1 114 ? -13.476 15.257 10.090 1.00 63.88 114 LYS A C 1
ATOM 900 O O . LYS A 1 114 ? -13.860 16.171 10.811 1.00 63.88 114 LYS A O 1
ATOM 905 N N . ASP A 1 115 ? -12.389 14.537 10.365 1.00 57.59 115 ASP A N 1
ATOM 906 C CA . ASP A 1 115 ? -11.609 14.709 11.601 1.00 57.59 115 ASP A CA 1
ATOM 907 C C . ASP A 1 115 ? -10.764 15.994 11.580 1.00 57.59 115 ASP A C 1
ATOM 909 O O . ASP A 1 115 ? -10.492 16.588 12.621 1.00 57.59 115 ASP A O 1
ATOM 913 N N . SER A 1 116 ? -10.389 16.485 10.394 1.00 53.59 116 SER A N 1
ATOM 914 C CA . SER A 1 116 ? -9.625 17.734 10.242 1.00 53.59 116 SER A CA 1
ATOM 915 C C . SER A 1 116 ? -10.410 19.020 10.537 1.00 53.59 116 SER A C 1
ATOM 917 O O . SER A 1 116 ? -9.812 20.090 10.544 1.00 53.59 116 SER A O 1
ATOM 919 N N . GLN A 1 117 ? -11.725 18.952 10.781 1.00 53.00 117 GLN A N 1
ATOM 920 C CA . GLN A 1 117 ? -12.533 20.141 11.100 1.00 53.00 117 GLN A CA 1
ATOM 921 C C . GLN A 1 117 ? -12.548 20.510 12.591 1.00 53.00 117 GLN A C 1
AT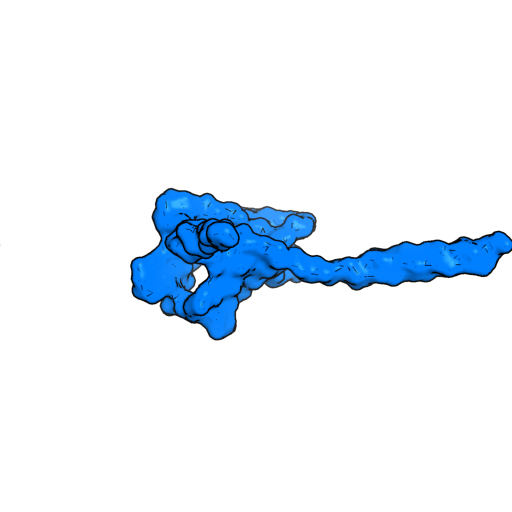OM 923 O O . GLN A 1 117 ? -13.101 21.546 12.953 1.00 53.00 117 GLN A O 1
ATOM 928 N N . TYR A 1 118 ? -11.908 19.716 13.452 1.00 52.47 118 TYR A N 1
ATOM 929 C CA . TYR A 1 118 ? -11.807 19.987 14.887 1.00 52.47 118 TYR A CA 1
ATOM 930 C C . TYR A 1 118 ? -10.432 20.551 15.263 1.00 52.47 118 TYR A C 1
ATOM 932 O O . TYR A 1 118 ? -9.801 20.099 16.215 1.00 52.47 118 TYR A O 1
ATOM 940 N N . GLU A 1 119 ? -9.931 21.536 14.517 1.00 52.72 119 GLU A N 1
ATOM 941 C CA . GLU A 1 119 ? -8.812 22.341 15.006 1.00 52.72 119 GLU A CA 1
ATOM 942 C C . GLU A 1 119 ? -9.369 23.273 16.090 1.00 52.72 119 GLU A C 1
ATOM 944 O O . GLU A 1 119 ? -10.018 24.287 15.819 1.00 52.72 119 GLU A O 1
ATOM 949 N N . VAL A 1 120 ? -9.230 22.835 17.342 1.00 61.38 120 VAL A N 1
ATOM 950 C CA . VAL A 1 120 ? -9.755 23.530 18.517 1.00 61.38 120 VAL A CA 1
ATOM 951 C C . VAL A 1 120 ? -9.053 24.882 18.615 1.00 61.38 120 VAL A C 1
ATOM 953 O O . VAL A 1 120 ? -7.870 24.958 18.943 1.00 61.38 120 VAL A O 1
ATOM 956 N N . LYS A 1 121 ? -9.775 25.968 18.323 1.00 48.75 121 LYS A N 1
ATOM 957 C CA . LYS A 1 121 ? -9.324 27.310 18.694 1.00 48.75 121 LYS A CA 1
ATOM 958 C C . LYS A 1 121 ? -9.344 27.390 20.215 1.00 48.75 121 LYS A C 1
ATOM 960 O O . LYS A 1 121 ? -10.418 27.413 20.812 1.00 48.75 121 LYS A O 1
ATOM 965 N N . PHE A 1 122 ? -8.166 27.402 20.827 1.00 54.38 122 PHE A N 1
ATOM 966 C CA . PHE A 1 122 ? -8.047 27.755 22.234 1.00 54.38 122 PHE A CA 1
ATOM 967 C C . PHE A 1 122 ? -8.337 29.259 22.388 1.00 54.38 122 PHE A C 1
ATOM 969 O O . PHE A 1 122 ? -7.791 30.039 21.600 1.00 54.38 122 PHE A O 1
ATOM 976 N N . PRO A 1 123 ? -9.235 29.652 23.311 1.00 60.62 123 PRO A N 1
ATOM 977 C CA . PRO A 1 123 ? -9.459 31.051 23.665 1.00 60.62 123 PRO A CA 1
ATOM 978 C C . PRO A 1 123 ? -8.244 31.672 24.363 1.00 60.62 123 PRO A C 1
ATOM 980 O O . PRO A 1 123 ? -7.485 30.922 25.021 1.00 60.62 123 PRO A O 1
#

Secondary structure (DSSP, 8-state):
-HHHHHHHHHHHHHHHH-----EEEEE--SS-PEEEEEEBTSEEEEE-SS--SEEEESSTTEEEEEETTEEEEEESSSS-EEEEEEE-SS-EEEEEEEEESS----EEEEEPTTGGG------

Sequence (123 aa):
MRYLLFVAVLAFLLYALTSVAKEKAIPCDDKNTRAVKVAYGRITTINFPFKPKEVVPGRMIFDFKQIKNDLLVSALHTSGRTNVIVYLENRRCAFDLITVSGQGDDILIVKDPKDSQYEVKFP

Radius of gyration: 18.86 Å; chains: 1; bounding box: 65×39×38 Å